Protein AF-A0A4Y9N514-F1 (afdb_monomer)

Structure (mmCIF, N/CA/C/O backbone):
data_AF-A0A4Y9N514-F1
#
_entry.id   AF-A0A4Y9N514-F1
#
loop_
_atom_site.group_PDB
_atom_site.id
_atom_site.type_symbol
_atom_site.label_atom_id
_atom_site.label_alt_id
_atom_site.label_comp_id
_atom_site.label_asym_id
_atom_site.label_entity_id
_atom_site.label_seq_id
_atom_site.pdbx_PDB_ins_code
_atom_site.Cartn_x
_atom_site.Cartn_y
_atom_site.Cartn_z
_atom_site.occupancy
_atom_site.B_iso_or_equiv
_atom_site.auth_seq_id
_atom_site.auth_comp_id
_atom_site.auth_asym_id
_atom_site.auth_atom_id
_atom_site.pdbx_PDB_model_num
ATOM 1 N N . MET A 1 1 ? -13.756 -2.558 6.509 1.00 71.31 1 MET A N 1
ATOM 2 C CA . MET A 1 1 ? -12.652 -1.714 5.992 1.00 71.31 1 MET A CA 1
ATOM 3 C C . MET A 1 1 ? -11.429 -2.508 5.541 1.00 71.31 1 MET A C 1
ATOM 5 O O . MET A 1 1 ? -11.030 -2.335 4.398 1.00 71.31 1 MET A O 1
ATOM 9 N N . ALA A 1 2 ? -10.870 -3.407 6.361 1.00 77.00 2 ALA A N 1
ATOM 10 C CA . ALA A 1 2 ? -9.648 -4.159 6.026 1.00 77.00 2 ALA A CA 1
ATOM 11 C C . ALA A 1 2 ? -9.668 -4.847 4.645 1.00 77.00 2 ALA A C 1
ATOM 13 O O . ALA A 1 2 ? -8.732 -4.692 3.868 1.00 77.00 2 ALA A O 1
ATOM 14 N N . ALA A 1 3 ? -10.760 -5.542 4.302 1.00 84.81 3 ALA A N 1
ATOM 15 C CA . ALA A 1 3 ? -10.892 -6.234 3.016 1.00 84.81 3 ALA A CA 1
ATOM 16 C C . ALA A 1 3 ? -10.761 -5.298 1.800 1.00 84.81 3 ALA A C 1
ATOM 18 O O . ALA A 1 3 ? -10.169 -5.680 0.798 1.00 84.81 3 ALA A O 1
ATOM 19 N N . VAL A 1 4 ? -11.261 -4.060 1.896 1.00 84.25 4 VAL A N 1
ATOM 20 C CA . VAL A 1 4 ? -11.172 -3.069 0.810 1.00 84.25 4 VAL A CA 1
ATOM 21 C C . VAL A 1 4 ? -9.717 -2.665 0.580 1.00 84.25 4 VAL A C 1
ATOM 23 O O . VAL A 1 4 ? -9.234 -2.716 -0.547 1.00 84.25 4 VAL A O 1
ATOM 26 N N . PHE A 1 5 ? -8.998 -2.334 1.654 1.00 79.94 5 PHE A N 1
ATOM 27 C CA . PHE A 1 5 ? -7.572 -2.012 1.593 1.00 79.94 5 PHE A CA 1
ATOM 28 C C . PHE A 1 5 ? -6.739 -3.188 1.068 1.00 79.94 5 PHE A C 1
ATOM 30 O O . PHE A 1 5 ? -5.845 -2.989 0.251 1.00 79.94 5 PHE A O 1
ATOM 37 N N . LEU A 1 6 ? -7.075 -4.418 1.464 1.00 81.94 6 LEU A N 1
ATOM 38 C CA . LEU A 1 6 ? -6.387 -5.626 1.009 1.00 81.94 6 LEU A CA 1
ATOM 39 C C . LEU A 1 6 ? -6.601 -5.865 -0.492 1.00 81.94 6 LEU A C 1
ATOM 41 O O . LEU A 1 6 ? -5.642 -6.150 -1.201 1.00 81.94 6 LEU A O 1
ATOM 45 N N . VAL A 1 7 ? -7.822 -5.667 -1.001 1.00 91.81 7 VAL A N 1
ATOM 46 C CA . VAL A 1 7 ? -8.104 -5.732 -2.446 1.00 91.81 7 VAL A CA 1
ATOM 47 C C . VAL A 1 7 ? -7.306 -4.672 -3.206 1.00 91.81 7 VAL A C 1
ATOM 49 O O . VAL A 1 7 ? -6.657 -5.004 -4.195 1.00 91.81 7 VAL A O 1
ATOM 52 N N . ILE A 1 8 ? -7.288 -3.423 -2.729 1.00 86.25 8 ILE A N 1
ATOM 53 C CA . ILE A 1 8 ? -6.493 -2.343 -3.342 1.00 86.25 8 ILE A CA 1
ATOM 54 C C . ILE A 1 8 ? -5.003 -2.714 -3.355 1.00 86.25 8 ILE A C 1
ATOM 56 O O . ILE A 1 8 ? -4.340 -2.584 -4.384 1.00 86.25 8 ILE A O 1
ATOM 60 N N . GLY A 1 9 ? -4.496 -3.231 -2.234 1.00 82.69 9 GLY A N 1
ATOM 61 C CA . GLY A 1 9 ? -3.105 -3.650 -2.085 1.00 82.69 9 GLY A CA 1
ATOM 62 C C . GLY A 1 9 ? -2.737 -4.795 -3.023 1.00 82.69 9 GLY A C 1
ATOM 63 O O . GLY A 1 9 ? -1.703 -4.743 -3.684 1.00 82.69 9 GLY A O 1
ATOM 64 N N . ALA A 1 10 ? -3.606 -5.800 -3.138 1.00 86.88 10 ALA A N 1
ATOM 65 C CA . ALA A 1 10 ? -3.411 -6.946 -4.019 1.00 86.88 10 ALA A CA 1
ATOM 66 C C . ALA A 1 10 ? -3.400 -6.541 -5.499 1.00 86.88 10 ALA A C 1
ATOM 68 O O . ALA A 1 10 ? -2.543 -7.010 -6.246 1.00 86.88 10 ALA A O 1
ATOM 69 N N . VAL A 1 11 ? -4.299 -5.641 -5.919 1.00 90.81 11 VAL A N 1
ATOM 70 C CA . VAL A 1 11 ? -4.295 -5.110 -7.292 1.00 90.81 11 VAL A CA 1
ATOM 71 C C . VAL A 1 11 ? -3.017 -4.316 -7.556 1.00 90.81 11 VAL A C 1
ATOM 73 O O . VAL A 1 11 ? -2.355 -4.565 -8.559 1.00 90.81 11 VAL A O 1
ATOM 76 N N . GLY A 1 12 ? -2.624 -3.414 -6.651 1.00 81.88 12 GLY A N 1
ATOM 77 C CA . GLY A 1 12 ? -1.380 -2.649 -6.788 1.00 81.88 12 GLY A CA 1
ATOM 78 C C . GLY A 1 12 ? -0.144 -3.547 -6.886 1.00 81.88 12 GLY A C 1
ATOM 79 O O . GLY A 1 12 ? 0.693 -3.354 -7.763 1.00 81.88 12 GLY A O 1
ATOM 80 N N . LEU A 1 13 ? -0.066 -4.590 -6.055 1.00 82.50 13 LEU A N 1
ATOM 81 C CA . LEU A 1 13 ? 1.016 -5.575 -6.093 1.00 82.50 13 LEU A CA 1
ATOM 82 C C . LEU A 1 13 ? 1.037 -6.371 -7.407 1.00 82.50 13 LEU A C 1
ATOM 84 O O . LEU A 1 13 ? 2.101 -6.549 -7.992 1.00 82.50 13 LEU A O 1
ATOM 88 N N . ALA A 1 14 ? -0.120 -6.822 -7.895 1.00 87.62 14 ALA A N 1
ATOM 89 C CA . ALA A 1 14 ? -0.204 -7.533 -9.169 1.00 87.62 14 ALA A CA 1
ATOM 90 C C . ALA A 1 14 ? 0.280 -6.658 -10.336 1.00 87.62 14 ALA A C 1
ATOM 92 O O . ALA A 1 14 ? 1.052 -7.122 -11.173 1.00 87.62 14 ALA A O 1
ATOM 93 N N . VAL A 1 15 ? -0.120 -5.382 -10.359 1.00 84.44 15 VAL A N 1
ATOM 94 C CA . VAL A 1 15 ? 0.343 -4.415 -11.365 1.00 84.44 15 VAL A CA 1
ATOM 95 C C . VAL A 1 15 ? 1.849 -4.174 -11.245 1.00 84.44 15 VAL A C 1
ATOM 97 O O . VAL A 1 15 ? 2.524 -4.119 -12.266 1.00 84.44 15 VAL A O 1
ATOM 100 N N . LEU A 1 16 ? 2.399 -4.088 -10.028 1.00 83.31 16 LEU A N 1
ATOM 101 C CA . LEU A 1 16 ? 3.837 -3.894 -9.809 1.00 83.31 16 LEU A CA 1
ATOM 102 C C . LEU A 1 16 ? 4.636 -5.063 -10.382 1.00 83.31 16 LEU A C 1
ATOM 104 O O . LEU A 1 16 ? 5.574 -4.850 -11.144 1.00 83.31 16 LEU A O 1
ATOM 108 N N . LEU A 1 17 ? 4.239 -6.291 -10.043 1.00 82.88 17 LEU A N 1
ATOM 109 C CA . LEU A 1 17 ? 4.900 -7.505 -10.522 1.00 82.88 17 LEU A CA 1
ATOM 110 C C . LEU A 1 17 ? 4.839 -7.616 -12.046 1.00 82.88 17 LEU A C 1
ATOM 112 O O . LEU A 1 17 ? 5.848 -7.925 -12.671 1.00 82.88 17 LEU A O 1
ATOM 116 N N . LEU A 1 18 ? 3.682 -7.317 -12.644 1.00 82.69 18 LEU A N 1
ATOM 117 C CA . LEU A 1 18 ? 3.543 -7.267 -14.100 1.00 82.69 18 LEU A CA 1
ATOM 118 C C . LEU A 1 18 ? 4.448 -6.200 -14.714 1.00 82.69 18 LEU A C 1
ATOM 120 O O . LEU A 1 18 ? 5.093 -6.467 -15.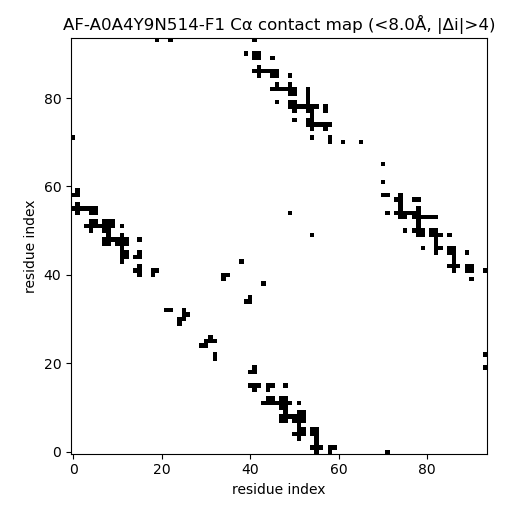721 1.00 82.69 18 LEU A O 1
ATOM 124 N N . SER A 1 19 ? 4.521 -5.015 -14.109 1.00 78.00 19 SER A N 1
ATOM 125 C CA . SER A 1 19 ? 5.333 -3.920 -14.633 1.00 78.00 19 SER A CA 1
ATOM 126 C C . SER A 1 19 ? 6.826 -4.239 -14.603 1.00 78.00 19 SER A C 1
ATOM 128 O O . SER A 1 19 ? 7.514 -3.941 -15.573 1.00 78.00 19 SER A O 1
ATOM 130 N N . LEU A 1 20 ? 7.318 -4.860 -13.526 1.00 79.75 20 LEU A N 1
ATOM 131 C CA . LEU A 1 20 ? 8.716 -5.290 -13.431 1.00 79.75 20 LEU A CA 1
ATOM 132 C C . LEU A 1 20 ? 9.023 -6.390 -14.451 1.00 79.75 20 LEU A C 1
ATOM 134 O O . LEU A 1 20 ? 10.008 -6.305 -15.174 1.00 79.75 20 LEU A O 1
ATOM 138 N N . PHE A 1 21 ? 8.135 -7.380 -14.567 1.00 80.94 21 PHE A N 1
ATOM 139 C CA . PHE A 1 21 ? 8.305 -8.483 -15.508 1.00 80.94 21 PHE A CA 1
ATOM 140 C C . PHE A 1 21 ? 8.308 -8.014 -16.970 1.00 80.94 21 PHE A C 1
ATOM 142 O O . PHE A 1 21 ? 9.102 -8.491 -17.775 1.00 80.94 21 PHE A O 1
ATOM 149 N N . VAL A 1 22 ? 7.440 -7.063 -17.330 1.00 78.00 22 VAL A N 1
ATOM 150 C CA . VAL A 1 22 ? 7.414 -6.478 -18.681 1.00 78.00 22 VAL A CA 1
ATOM 151 C C . VAL A 1 22 ? 8.670 -5.647 -18.955 1.00 78.00 22 VAL A C 1
ATOM 153 O O . VAL A 1 22 ? 9.202 -5.744 -20.058 1.00 78.00 22 VAL A O 1
ATOM 156 N N . GLY A 1 23 ? 9.169 -4.890 -17.971 1.00 73.38 23 GLY A N 1
ATOM 157 C CA . GLY A 1 23 ? 10.431 -4.152 -18.096 1.00 73.38 23 GLY A CA 1
ATOM 158 C C . GLY A 1 23 ? 11.611 -5.075 -18.416 1.00 73.38 23 GLY A C 1
ATOM 159 O O . GLY A 1 23 ? 12.308 -4.863 -19.406 1.00 73.38 23 GLY A O 1
ATOM 160 N N . GLU A 1 24 ? 11.759 -6.169 -17.661 1.00 73.88 24 GLU A N 1
ATOM 161 C CA . GLU A 1 24 ? 12.806 -7.174 -17.906 1.00 73.88 24 GLU A CA 1
ATOM 162 C C . GLU A 1 24 ? 12.673 -7.844 -19.289 1.00 73.88 24 GLU A C 1
ATOM 164 O O . GLU A 1 24 ? 13.670 -8.085 -19.970 1.00 73.88 24 GLU A O 1
ATOM 169 N N . LEU A 1 25 ? 11.446 -8.129 -19.749 1.00 72.75 25 LEU A N 1
ATOM 170 C CA . LEU A 1 25 ? 11.209 -8.684 -21.092 1.00 72.75 25 LEU A CA 1
ATOM 171 C C . LEU A 1 25 ? 11.568 -7.700 -22.216 1.00 72.75 25 LEU A C 1
ATOM 173 O O . LEU A 1 25 ? 12.038 -8.129 -23.275 1.00 72.75 25 LEU A O 1
ATOM 177 N N . GLY A 1 26 ? 11.351 -6.402 -21.994 1.00 66.88 26 GLY A N 1
ATOM 178 C CA . GLY A 1 26 ? 11.765 -5.342 -22.911 1.00 66.88 26 GLY A CA 1
ATOM 179 C C . GLY A 1 26 ? 13.286 -5.260 -23.033 1.00 66.88 26 GLY A C 1
ATOM 180 O O . GLY A 1 26 ? 13.809 -5.227 -24.148 1.00 66.88 26 GLY A O 1
ATOM 181 N N . GLU A 1 27 ? 14.002 -5.342 -21.909 1.00 66.75 27 GLU A N 1
ATOM 182 C CA . GLU A 1 27 ? 15.472 -5.325 -21.869 1.00 66.75 27 GLU A CA 1
ATOM 183 C C . GLU A 1 27 ? 16.100 -6.571 -22.525 1.00 66.75 27 GLU A C 1
ATOM 185 O O . GLU A 1 27 ? 17.153 -6.495 -23.159 1.00 66.75 27 GLU A O 1
ATOM 190 N N . LEU A 1 28 ? 15.403 -7.713 -22.485 1.00 71.62 28 LEU A N 1
ATOM 191 C CA . LEU A 1 28 ? 15.764 -8.937 -23.216 1.00 71.62 28 LEU A CA 1
ATOM 192 C C . LEU A 1 28 ? 15.484 -8.870 -24.734 1.00 71.62 28 LEU A C 1
ATOM 194 O O . LEU A 1 28 ? 15.722 -9.849 -25.447 1.00 71.62 28 LEU A O 1
ATOM 198 N N . GLY A 1 29 ? 15.001 -7.734 -25.248 1.00 61.06 29 GLY A N 1
ATOM 199 C CA . GLY A 1 29 ? 14.825 -7.480 -26.680 1.00 61.06 29 GLY A CA 1
ATOM 200 C C . GLY A 1 29 ? 13.569 -8.103 -27.298 1.00 61.06 29 GLY A C 1
ATOM 201 O O . GLY A 1 29 ? 13.499 -8.236 -28.520 1.00 61.06 29 GLY A O 1
ATOM 202 N N . LEU A 1 30 ? 12.571 -8.487 -26.490 1.00 66.44 30 LEU A N 1
ATOM 203 C CA . LEU A 1 30 ? 11.312 -9.088 -26.968 1.00 66.44 30 LEU A CA 1
ATOM 204 C C . LEU A 1 30 ? 10.227 -8.057 -27.343 1.00 66.44 30 LEU A C 1
ATOM 206 O O . LEU A 1 30 ? 9.129 -8.440 -27.750 1.00 66.44 30 LEU A O 1
ATOM 210 N N . GLY A 1 31 ? 10.550 -6.764 -27.265 1.00 54.69 31 GLY A N 1
ATOM 211 C CA . GLY A 1 31 ? 9.709 -5.642 -27.680 1.00 54.69 31 GLY A CA 1
ATOM 212 C C . GLY A 1 31 ? 9.856 -4.464 -26.720 1.00 54.69 31 GLY A C 1
ATOM 213 O O . GLY A 1 31 ? 9.650 -4.629 -25.522 1.00 54.69 31 GLY A O 1
ATOM 214 N N . GLU A 1 32 ? 10.205 -3.282 -27.232 1.00 50.06 32 GLU A N 1
ATOM 215 C CA . GLU A 1 32 ? 10.185 -2.038 -26.452 1.00 50.06 32 GLU A CA 1
ATOM 216 C C . GLU A 1 32 ? 8.735 -1.716 -26.069 1.00 50.06 32 GLU A C 1
ATOM 218 O O . GLU A 1 32 ? 7.933 -1.276 -26.895 1.00 50.06 32 GLU A O 1
ATOM 223 N N . VAL A 1 33 ? 8.379 -1.975 -24.812 1.00 55.53 33 VAL A N 1
ATOM 224 C CA . VAL A 1 33 ? 7.155 -1.449 -24.210 1.00 55.53 33 VAL A CA 1
ATOM 225 C C . VAL A 1 33 ? 7.574 -0.255 -23.370 1.00 55.53 33 VAL A C 1
ATOM 227 O O . VAL A 1 33 ? 7.969 -0.400 -22.218 1.00 55.53 33 VAL A O 1
ATOM 230 N N . ASP A 1 34 ? 7.521 0.919 -23.992 1.00 55.91 34 ASP A N 1
ATOM 231 C CA . ASP A 1 34 ? 7.864 2.198 -23.378 1.00 55.91 34 ASP A CA 1
ATOM 232 C C . ASP A 1 34 ? 6.791 2.548 -22.326 1.00 55.91 34 ASP A C 1
ATOM 234 O O . ASP A 1 34 ? 5.726 3.092 -22.630 1.00 55.91 34 ASP A O 1
ATOM 238 N N . ALA A 1 35 ? 7.011 2.110 -21.084 1.00 56.50 35 ALA A N 1
ATOM 239 C CA . ALA A 1 35 ? 6.116 2.342 -19.946 1.00 56.50 35 ALA A CA 1
ATOM 240 C C . ALA A 1 35 ? 6.473 3.627 -19.170 1.00 56.50 35 ALA A C 1
ATOM 242 O O . ALA A 1 35 ? 5.907 3.889 -18.103 1.00 56.50 35 ALA A O 1
ATOM 243 N N . ASP A 1 36 ? 7.371 4.445 -19.723 1.00 58.16 36 ASP A N 1
ATOM 244 C CA . ASP A 1 36 ? 7.927 5.644 -19.102 1.00 58.16 36 ASP A CA 1
ATOM 245 C C . ASP A 1 36 ? 7.150 6.902 -19.521 1.00 58.16 36 ASP A C 1
ATOM 247 O O . ASP A 1 36 ? 7.609 7.779 -20.253 1.00 58.16 36 ASP A O 1
ATOM 251 N N . GLY A 1 37 ? 5.911 7.012 -19.035 1.00 60.88 37 GLY A N 1
ATOM 252 C CA . GLY A 1 37 ? 5.202 8.295 -19.009 1.00 60.88 37 GLY A CA 1
ATOM 253 C C . GLY A 1 37 ? 5.816 9.266 -17.986 1.00 60.88 37 GLY A C 1
ATOM 254 O O . GLY A 1 37 ? 6.809 8.970 -17.330 1.00 60.88 37 GLY A O 1
ATOM 255 N N . TRP A 1 38 ? 5.176 10.420 -17.741 1.00 54.62 38 TRP A N 1
ATOM 256 C CA . TRP A 1 38 ? 5.604 11.386 -16.700 1.00 54.62 38 TRP A CA 1
ATOM 257 C C . TRP A 1 38 ? 5.705 10.798 -15.275 1.00 54.62 38 TRP A C 1
ATOM 259 O O . TRP A 1 38 ? 6.193 11.466 -14.363 1.00 54.62 38 TRP A O 1
ATOM 269 N N . PHE A 1 39 ? 5.226 9.568 -15.075 1.00 62.44 39 PHE A N 1
ATOM 270 C CA . PHE A 1 39 ? 5.326 8.806 -13.843 1.00 62.44 39 PHE A CA 1
ATOM 271 C C . PHE A 1 39 ? 5.589 7.327 -14.163 1.00 62.44 39 PHE A C 1
ATOM 273 O O . PHE A 1 39 ? 4.905 6.752 -15.007 1.00 62.44 39 PHE A O 1
ATOM 280 N N . SER A 1 40 ? 6.537 6.714 -13.451 1.00 77.38 40 SER A N 1
ATOM 281 C CA . SER A 1 40 ? 6.868 5.287 -13.562 1.00 77.38 40 SER A CA 1
ATOM 282 C C . SER A 1 40 ? 5.670 4.421 -13.135 1.00 77.38 40 SER A C 1
ATOM 284 O O . SER A 1 40 ? 5.160 4.548 -12.015 1.00 77.38 40 SER A O 1
ATOM 286 N N . VAL A 1 41 ? 5.205 3.533 -14.023 1.00 79.44 41 VAL A N 1
ATOM 287 C CA . VAL A 1 41 ? 4.142 2.551 -13.724 1.00 79.44 41 VAL A CA 1
ATOM 288 C C . VAL A 1 41 ? 4.496 1.681 -12.501 1.00 79.44 41 VAL A C 1
ATOM 290 O O . VAL A 1 41 ? 3.635 1.541 -11.621 1.00 79.44 41 VAL A O 1
ATOM 293 N N . PRO A 1 42 ? 5.745 1.186 -12.345 1.00 81.06 42 PRO A N 1
ATOM 294 C CA . PRO A 1 42 ? 6.185 0.520 -11.117 1.00 81.06 42 PRO A CA 1
ATOM 295 C C . PRO A 1 42 ? 6.003 1.377 -9.860 1.00 81.06 42 PRO A C 1
ATOM 297 O O . PRO A 1 42 ? 5.496 0.895 -8.847 1.00 81.06 42 PRO A O 1
ATOM 300 N N . ALA A 1 43 ? 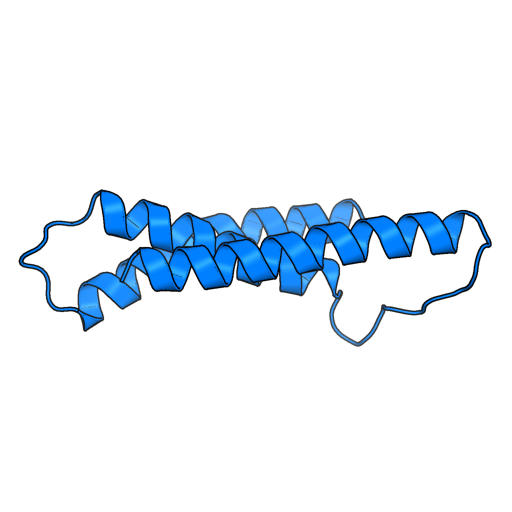6.357 2.664 -9.908 1.00 83.31 43 ALA A N 1
ATOM 301 C CA . ALA A 1 43 ? 6.230 3.553 -8.755 1.00 83.31 43 ALA A CA 1
ATOM 302 C C . ALA A 1 43 ? 4.766 3.729 -8.317 1.00 83.31 43 ALA A C 1
ATOM 304 O O . ALA A 1 43 ? 4.473 3.720 -7.120 1.00 83.31 43 ALA A O 1
ATOM 305 N N . ALA A 1 44 ? 3.834 3.841 -9.270 1.00 82.56 44 ALA A N 1
ATOM 306 C CA . ALA A 1 44 ? 2.403 3.977 -8.977 1.00 82.56 44 ALA A CA 1
ATOM 307 C C . ALA A 1 44 ? 1.833 2.692 -8.372 1.00 82.56 44 ALA A C 1
ATOM 309 O O . ALA A 1 44 ? 1.064 2.730 -7.408 1.00 82.56 44 ALA A O 1
ATOM 310 N N . ALA A 1 45 ? 2.249 1.551 -8.916 1.00 85.44 45 ALA A N 1
ATOM 311 C CA . ALA A 1 45 ? 1.838 0.241 -8.450 1.00 85.44 45 ALA A CA 1
ATOM 312 C C . ALA A 1 45 ? 2.367 -0.063 -7.039 1.00 85.44 45 ALA A C 1
ATOM 314 O O . ALA A 1 45 ? 1.612 -0.528 -6.183 1.00 85.44 45 ALA A O 1
ATOM 315 N N . ALA A 1 46 ? 3.625 0.288 -6.756 1.00 85.25 46 ALA A N 1
ATOM 316 C CA . ALA A 1 46 ? 4.214 0.202 -5.422 1.00 85.25 46 ALA A CA 1
ATOM 317 C C . ALA A 1 46 ? 3.496 1.114 -4.414 1.00 85.25 46 ALA A C 1
ATOM 319 O O . ALA A 1 46 ? 3.260 0.706 -3.275 1.00 85.25 46 ALA A O 1
ATOM 320 N N . LEU A 1 47 ? 3.086 2.316 -4.837 1.00 85.00 47 LEU A N 1
ATOM 321 C CA . LEU A 1 47 ? 2.305 3.234 -4.007 1.00 85.00 47 LEU A CA 1
ATOM 322 C C . LEU A 1 47 ? 0.931 2.654 -3.652 1.00 85.00 47 LEU A C 1
ATOM 324 O O . LEU A 1 47 ? 0.564 2.600 -2.479 1.00 85.00 47 LEU A O 1
ATOM 328 N N . LEU A 1 48 ? 0.189 2.174 -4.651 1.00 86.62 48 LEU A N 1
ATOM 329 C CA . LEU A 1 48 ? -1.126 1.556 -4.456 1.00 86.62 48 LEU A CA 1
ATOM 330 C C . LEU A 1 48 ? -1.042 0.277 -3.615 1.00 86.62 48 LEU A C 1
ATOM 332 O O . LEU A 1 48 ? -1.832 0.094 -2.687 1.00 86.62 48 LEU A O 1
ATOM 336 N N . GLY A 1 49 ? -0.053 -0.574 -3.899 1.00 87.62 49 GLY A N 1
ATOM 337 C CA . GLY A 1 49 ? 0.223 -1.796 -3.148 1.00 87.62 49 GLY A CA 1
ATOM 338 C C . GLY A 1 49 ? 0.544 -1.506 -1.682 1.00 87.62 49 GLY A C 1
ATOM 339 O O . GLY A 1 49 ? -0.069 -2.082 -0.783 1.00 87.62 49 GLY A O 1
ATOM 340 N N . GLY A 1 50 ? 1.455 -0.561 -1.438 1.00 87.00 50 GLY A N 1
ATOM 341 C CA . GLY A 1 50 ? 1.867 -0.144 -0.099 1.00 87.00 50 GLY A CA 1
ATOM 342 C C . GLY A 1 50 ? 0.743 0.501 0.708 1.00 87.00 50 GLY A C 1
ATOM 343 O O . GLY A 1 50 ? 0.554 0.141 1.870 1.00 87.00 50 GLY A O 1
ATOM 344 N N . VAL A 1 51 ? -0.058 1.385 0.096 1.00 91.00 51 VAL A N 1
ATOM 345 C CA . VAL A 1 51 ? -1.216 2.000 0.768 1.00 91.00 51 VAL A CA 1
ATOM 346 C C . VAL A 1 51 ? -2.254 0.943 1.128 1.00 91.00 51 VAL A C 1
ATOM 348 O O . VAL A 1 51 ? -2.774 0.951 2.243 1.00 91.00 51 VAL A O 1
ATOM 351 N N . GLY A 1 52 ? -2.530 0.007 0.218 1.00 89.06 52 GLY A N 1
ATOM 352 C CA . GLY A 1 52 ? -3.483 -1.070 0.455 1.00 89.06 52 GLY A CA 1
ATOM 353 C C . GLY A 1 52 ? -3.046 -2.028 1.564 1.00 89.06 52 GLY A C 1
ATOM 354 O O . GLY A 1 52 ? -3.763 -2.199 2.548 1.00 89.06 52 GLY A O 1
ATOM 355 N N . PHE A 1 53 ? -1.852 -2.618 1.472 1.00 86.44 53 PHE A N 1
ATOM 356 C CA . PHE A 1 53 ? -1.372 -3.547 2.504 1.00 86.44 53 PHE A CA 1
ATOM 357 C C . PHE A 1 53 ? -1.106 -2.856 3.847 1.00 86.44 53 PHE A C 1
ATOM 359 O O . PHE A 1 53 ? -1.514 -3.374 4.888 1.00 86.44 53 PHE A O 1
ATOM 366 N N . GLY A 1 54 ? -0.480 -1.675 3.841 1.00 89.19 54 GLY A N 1
ATOM 367 C CA . GLY A 1 54 ? -0.214 -0.910 5.061 1.00 89.19 54 GLY A CA 1
ATOM 368 C C . GLY A 1 54 ? -1.498 -0.426 5.738 1.00 89.19 54 GLY A C 1
ATOM 369 O O . GLY A 1 54 ? -1.628 -0.531 6.957 1.00 89.19 54 GLY A O 1
ATOM 370 N N . GLY A 1 55 ? -2.490 0.014 4.959 1.00 89.12 55 GLY A N 1
ATOM 371 C CA . GLY A 1 55 ? -3.805 0.376 5.482 1.00 89.12 55 GLY A CA 1
ATOM 372 C C . GLY A 1 55 ? -4.572 -0.822 6.038 1.00 89.12 55 GLY A C 1
ATOM 373 O O . GLY A 1 55 ? -5.142 -0.727 7.123 1.00 89.12 55 GLY A O 1
ATOM 374 N N . ALA A 1 56 ? -4.529 -1.979 5.372 1.00 87.94 56 ALA A N 1
ATOM 375 C CA . ALA A 1 56 ? -5.145 -3.206 5.880 1.00 87.94 56 ALA A CA 1
ATOM 376 C C . ALA A 1 56 ? -4.524 -3.638 7.220 1.00 87.94 56 ALA A C 1
ATOM 378 O O . ALA A 1 56 ? -5.255 -3.906 8.177 1.00 87.94 56 ALA A O 1
ATOM 379 N N . ALA A 1 57 ? -3.190 -3.622 7.315 1.00 90.06 57 ALA A N 1
ATOM 380 C CA . ALA A 1 57 ? -2.468 -3.916 8.550 1.00 90.06 57 ALA A CA 1
ATOM 381 C C . ALA A 1 57 ? -2.858 -2.948 9.678 1.00 90.06 57 ALA A C 1
ATOM 383 O O . ALA A 1 57 ? -3.173 -3.390 10.782 1.00 90.06 57 ALA A O 1
ATOM 384 N N . ALA A 1 58 ? -2.939 -1.646 9.388 1.00 90.94 58 ALA A N 1
ATOM 385 C CA . ALA A 1 58 ? -3.380 -0.644 10.355 1.00 90.94 58 ALA A CA 1
ATOM 386 C C . ALA A 1 58 ? -4.795 -0.938 10.871 1.00 90.94 58 ALA A C 1
ATOM 388 O O . ALA A 1 58 ? -5.014 -1.002 12.077 1.00 90.94 58 ALA A O 1
ATOM 389 N N . THR A 1 59 ? -5.752 -1.203 9.976 1.00 91.56 59 THR A N 1
ATOM 390 C CA . THR A 1 59 ? -7.135 -1.498 10.390 1.00 91.56 59 THR A CA 1
ATOM 391 C C . THR A 1 59 ? -7.275 -2.764 11.234 1.00 91.56 59 THR A C 1
ATOM 393 O O . THR A 1 59 ? -8.261 -2.887 11.946 1.00 91.56 59 THR A O 1
ATOM 396 N N . SER A 1 60 ? -6.311 -3.691 11.180 1.00 90.62 60 SER A N 1
ATOM 397 C CA . SER A 1 60 ? -6.353 -4.940 11.954 1.00 90.62 60 SER A CA 1
ATOM 398 C C . SER A 1 60 ? -5.981 -4.773 13.431 1.00 90.62 60 SER A C 1
ATOM 400 O O . SER A 1 60 ? -6.300 -5.638 14.241 1.00 90.62 60 SER A O 1
ATOM 402 N N . VAL A 1 61 ? -5.308 -3.671 13.778 1.00 92.12 61 VAL A N 1
ATOM 403 C CA . VAL A 1 61 ? -4.853 -3.375 15.147 1.00 92.12 61 VAL A CA 1
ATOM 404 C C . VAL A 1 61 ? -5.599 -2.197 15.776 1.00 92.12 61 VAL A C 1
ATOM 406 O O . VAL A 1 61 ? -5.363 -1.869 16.938 1.00 92.12 61 VAL A O 1
ATOM 409 N N . LEU A 1 62 ? -6.476 -1.537 15.013 1.00 90.12 62 LEU A N 1
ATOM 410 C CA . LEU A 1 62 ? -7.283 -0.419 15.491 1.00 90.12 62 LEU A CA 1
ATOM 411 C C . LEU A 1 62 ? -8.505 -0.919 16.292 1.00 90.12 62 LEU A C 1
ATOM 413 O O . LEU A 1 62 ? -9.089 -1.938 15.927 1.00 90.12 62 LEU A O 1
ATOM 417 N N . PRO A 1 63 ? -8.927 -0.195 17.346 1.00 89.62 63 PRO A N 1
ATOM 418 C CA . PRO A 1 63 ? -10.164 -0.487 18.071 1.00 89.62 63 PRO A CA 1
ATOM 419 C C . PRO A 1 63 ? -11.408 -0.405 17.174 1.00 89.62 63 PRO A C 1
ATOM 421 O O . PRO A 1 63 ? -11.511 0.496 16.340 1.00 89.62 63 PRO A O 1
ATOM 424 N N . GLU A 1 64 ? -12.378 -1.296 17.398 1.00 87.88 64 GLU A N 1
ATOM 425 C CA . GLU A 1 64 ? -13.617 -1.375 16.604 1.00 87.88 64 GLU A CA 1
ATOM 426 C C . GLU A 1 64 ? -14.591 -0.214 16.875 1.00 87.88 64 GLU A C 1
ATOM 428 O O . GLU A 1 64 ? -15.401 0.119 16.016 1.00 87.88 64 GLU A O 1
ATOM 433 N N . ASP A 1 65 ? -14.477 0.448 18.030 1.00 91.62 65 ASP A N 1
ATOM 434 C CA . ASP A 1 65 ? -15.350 1.563 18.432 1.00 91.62 65 ASP A CA 1
ATOM 435 C C . ASP A 1 65 ? -14.981 2.912 17.782 1.00 91.62 65 ASP A C 1
ATOM 437 O O . ASP A 1 65 ? -15.604 3.943 18.057 1.00 91.62 65 ASP A O 1
ATOM 441 N N . LEU A 1 66 ? -13.937 2.947 16.947 1.00 89.31 66 LEU A N 1
ATOM 442 C CA . LEU A 1 66 ? -13.520 4.172 16.270 1.00 89.31 66 LEU A CA 1
ATOM 443 C C . LEU A 1 66 ? -14.474 4.537 15.121 1.00 89.31 66 LEU A C 1
ATOM 445 O O . LEU A 1 66 ? -14.879 3.665 14.353 1.00 89.31 66 LEU A O 1
ATOM 449 N N . PRO A 1 67 ? -14.766 5.837 14.912 1.00 93.44 67 PRO A N 1
ATOM 450 C CA . PRO A 1 67 ? -15.525 6.275 13.747 1.00 93.44 67 PRO A CA 1
ATOM 451 C C . PRO A 1 67 ? -14.842 5.863 12.437 1.00 93.44 67 PRO A C 1
ATOM 453 O O . PRO A 1 67 ? -13.636 6.065 12.275 1.00 93.44 67 PRO A O 1
ATOM 456 N N . ASP A 1 68 ? -15.621 5.391 11.461 1.00 88.88 68 ASP A N 1
ATOM 457 C CA . ASP A 1 68 ? -15.110 4.884 10.175 1.00 88.88 68 ASP A CA 1
ATOM 458 C C . ASP A 1 68 ? -14.166 5.858 9.458 1.00 88.88 68 ASP A C 1
ATOM 460 O O . ASP A 1 68 ? -13.152 5.453 8.888 1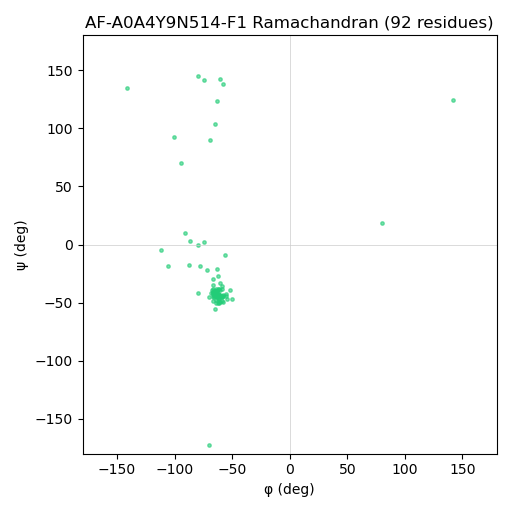.00 88.88 68 ASP A O 1
ATOM 464 N N . ALA A 1 69 ? -14.471 7.157 9.513 1.00 91.00 69 ALA A N 1
ATOM 465 C CA . ALA A 1 69 ? -13.641 8.196 8.909 1.00 91.00 69 ALA A CA 1
ATOM 466 C C . ALA A 1 69 ? -12.252 8.293 9.563 1.00 91.00 69 ALA A C 1
ATOM 468 O O . ALA A 1 69 ? -11.254 8.479 8.869 1.00 91.00 69 ALA A O 1
ATOM 469 N N . VAL A 1 70 ? -12.176 8.135 10.888 1.00 92.44 70 VAL A N 1
ATOM 470 C CA . VAL A 1 70 ? -10.912 8.162 11.640 1.00 92.44 70 VAL A CA 1
ATOM 471 C C . VAL A 1 70 ? -10.097 6.915 11.314 1.00 92.44 70 VAL A C 1
ATOM 473 O O . VAL A 1 70 ? -8.913 7.021 10.997 1.00 92.44 70 VAL A O 1
ATOM 476 N N . THR A 1 71 ? -10.743 5.749 11.304 1.00 91.50 71 THR A N 1
ATOM 477 C CA . THR A 1 71 ? -10.125 4.474 10.920 1.00 91.50 71 THR A CA 1
ATOM 478 C C . THR A 1 71 ? -9.563 4.530 9.502 1.00 91.50 71 THR A C 1
ATOM 480 O O . THR A 1 71 ? -8.423 4.128 9.274 1.00 91.50 71 THR A O 1
ATOM 483 N N . ALA A 1 72 ? -10.316 5.088 8.549 1.00 88.25 72 ALA A N 1
ATOM 484 C CA . ALA A 1 72 ? -9.861 5.266 7.173 1.00 88.25 72 ALA A CA 1
ATOM 485 C C . ALA A 1 72 ? -8.655 6.210 7.078 1.00 88.25 72 ALA A C 1
ATOM 487 O O . ALA A 1 72 ? -7.691 5.901 6.381 1.00 88.25 72 ALA A O 1
ATOM 488 N N . LEU A 1 73 ? -8.680 7.340 7.789 1.00 92.31 73 LEU A N 1
ATOM 489 C CA . LEU A 1 73 ? -7.606 8.332 7.739 1.00 92.31 73 LEU A CA 1
ATOM 490 C C . LEU A 1 73 ? -6.303 7.789 8.339 1.00 92.31 73 LEU A C 1
ATOM 492 O O . LEU A 1 73 ? -5.236 7.962 7.751 1.00 92.31 73 LEU A O 1
ATOM 496 N N . LEU A 1 74 ? -6.394 7.067 9.459 1.00 92.50 74 LEU A N 1
ATOM 497 C CA . LEU A 1 74 ? -5.254 6.379 10.068 1.00 92.50 74 LEU A CA 1
ATOM 498 C C . LEU A 1 74 ? -4.715 5.267 9.161 1.00 92.50 74 LEU A C 1
ATOM 500 O O . LEU A 1 74 ? -3.503 5.164 8.977 1.00 92.50 74 LEU A O 1
ATOM 504 N N . ALA A 1 75 ? -5.595 4.481 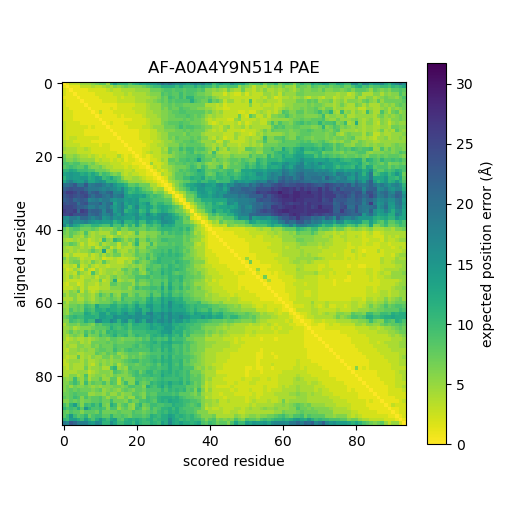8.540 1.00 90.81 75 ALA A N 1
ATOM 505 C CA . ALA A 1 75 ? -5.198 3.442 7.595 1.00 90.81 75 ALA A CA 1
ATOM 506 C C . ALA A 1 75 ? -4.475 4.019 6.371 1.00 90.81 75 ALA A C 1
ATOM 508 O O . ALA A 1 75 ? -3.431 3.505 5.979 1.00 90.81 75 ALA A O 1
ATOM 509 N N . VAL A 1 76 ? -4.971 5.122 5.804 1.00 90.31 76 VAL A N 1
ATOM 510 C CA . VAL A 1 76 ? -4.297 5.816 4.697 1.00 90.31 76 VAL A CA 1
ATOM 511 C C . VAL A 1 76 ? -2.950 6.379 5.144 1.00 90.31 76 VAL A C 1
ATOM 513 O O . VAL A 1 76 ? -1.974 6.231 4.417 1.00 90.31 76 VAL A O 1
ATOM 516 N N . ALA A 1 77 ? -2.856 6.976 6.335 1.00 93.69 77 ALA A N 1
ATOM 517 C CA . ALA A 1 77 ? -1.599 7.523 6.844 1.00 93.69 77 ALA A CA 1
ATOM 518 C C . ALA A 1 77 ? -0.523 6.438 7.026 1.00 93.69 77 ALA A C 1
ATOM 520 O O . ALA A 1 77 ? 0.604 6.603 6.559 1.00 93.69 77 ALA A O 1
ATOM 521 N N . VAL A 1 78 ? -0.875 5.307 7.647 1.00 92.56 78 VAL A N 1
ATOM 522 C CA . VAL A 1 78 ? 0.037 4.159 7.793 1.00 92.56 78 VAL A CA 1
ATOM 523 C C . VAL A 1 78 ? 0.366 3.553 6.43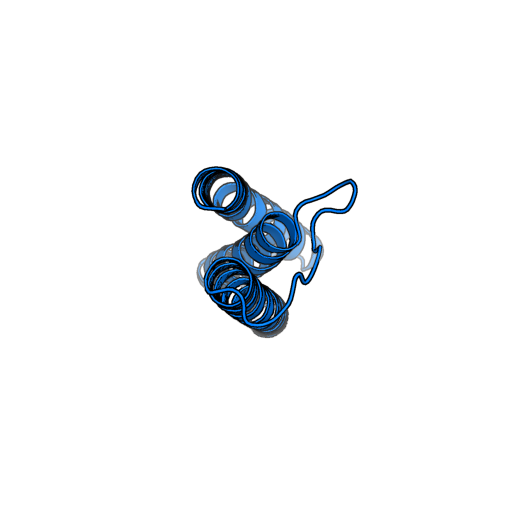1 1.00 92.56 78 VAL A C 1
ATOM 525 O O . VAL A 1 78 ? 1.529 3.281 6.139 1.00 92.56 78 VAL A O 1
ATOM 528 N N . GLY A 1 79 ? -0.639 3.399 5.569 1.00 90.25 79 GLY A N 1
ATOM 529 C CA . GLY A 1 79 ? -0.466 2.948 4.196 1.00 90.25 79 GLY A CA 1
ATOM 530 C C . GLY A 1 79 ? 0.542 3.799 3.424 1.00 90.25 79 GLY A C 1
ATOM 531 O O . GLY A 1 79 ? 1.450 3.257 2.805 1.00 90.25 79 GLY A O 1
ATOM 532 N N . LEU A 1 80 ? 0.443 5.126 3.507 1.00 91.38 80 LEU A N 1
ATOM 533 C CA . LEU A 1 80 ? 1.380 6.054 2.869 1.00 91.38 80 LEU A CA 1
ATOM 534 C C . LEU A 1 80 ? 2.792 5.948 3.453 1.00 91.38 80 LEU A C 1
ATOM 536 O O . LEU A 1 80 ? 3.762 5.959 2.696 1.00 91.38 80 LEU A O 1
ATOM 540 N N . ALA A 1 81 ? 2.920 5.795 4.773 1.00 93.81 81 ALA A N 1
ATOM 541 C CA . ALA A 1 81 ? 4.218 5.603 5.421 1.00 93.81 81 ALA A CA 1
ATOM 542 C C . ALA A 1 81 ? 4.942 4.339 4.920 1.00 93.81 81 ALA A C 1
ATOM 544 O O . ALA A 1 81 ? 6.166 4.342 4.811 1.00 93.81 81 ALA A O 1
ATOM 545 N N . VAL A 1 82 ? 4.195 3.284 4.572 1.00 89.19 82 VAL A N 1
ATOM 546 C CA . VAL A 1 82 ? 4.728 2.057 3.952 1.00 89.19 82 VAL A CA 1
ATOM 547 C C . VAL A 1 82 ? 4.974 2.244 2.452 1.00 89.19 82 VAL A C 1
ATOM 549 O O . VAL A 1 82 ? 5.991 1.805 1.920 1.00 89.19 82 VAL A O 1
ATOM 552 N N . ALA A 1 83 ? 4.056 2.911 1.759 1.00 87.56 83 ALA A N 1
ATOM 553 C CA . ALA A 1 83 ? 4.072 3.078 0.312 1.00 87.56 83 ALA A CA 1
ATOM 554 C C . ALA A 1 83 ? 5.231 3.937 -0.199 1.00 87.56 83 ALA A C 1
ATOM 556 O O . ALA A 1 83 ? 5.804 3.628 -1.240 1.00 87.56 83 ALA A O 1
ATOM 557 N N . VAL A 1 84 ? 5.589 5.005 0.518 1.00 89.12 84 VAL A N 1
ATOM 558 C CA . VAL A 1 84 ? 6.630 5.948 0.078 1.00 89.12 84 VAL A CA 1
ATOM 559 C C . VAL A 1 84 ? 8.007 5.271 -0.048 1.00 89.12 84 VAL A C 1
ATOM 561 O O . VAL A 1 84 ? 8.609 5.385 -1.119 1.00 89.12 84 VAL A O 1
ATOM 564 N N . PRO A 1 85 ? 8.509 4.518 0.954 1.00 89.00 85 PRO A N 1
ATOM 565 C CA . PRO A 1 85 ? 9.743 3.743 0.808 1.00 89.00 85 PRO A CA 1
ATOM 566 C C . PRO A 1 85 ? 9.690 2.705 -0.319 1.00 89.00 85 PRO A C 1
ATOM 568 O O . PRO A 1 85 ? 10.680 2.528 -1.027 1.00 89.00 85 PRO A O 1
ATOM 571 N N . LEU A 1 86 ? 8.544 2.038 -0.510 1.00 84.00 86 LEU A N 1
ATOM 572 C CA . LEU A 1 86 ? 8.374 1.035 -1.566 1.00 84.00 86 LEU A CA 1
ATOM 573 C C . LEU A 1 86 ? 8.431 1.660 -2.960 1.00 84.00 86 LEU A C 1
ATOM 575 O O . LEU A 1 86 ? 9.135 1.150 -3.826 1.00 84.00 86 LEU A O 1
ATOM 579 N N . ALA A 1 87 ? 7.739 2.780 -3.168 1.00 83.38 87 ALA A N 1
ATO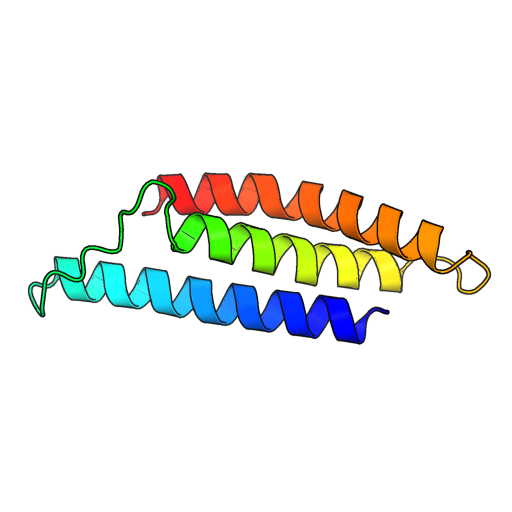M 580 C CA . ALA A 1 87 ? 7.772 3.507 -4.43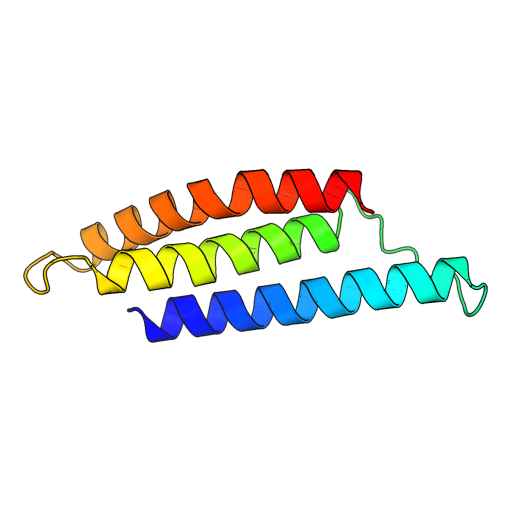2 1.00 83.38 87 ALA A CA 1
ATOM 581 C C . ALA A 1 87 ? 9.170 4.063 -4.724 1.00 83.38 87 ALA A C 1
ATOM 583 O O . ALA A 1 87 ? 9.644 3.968 -5.851 1.00 83.38 87 ALA A O 1
ATOM 584 N N . TRP A 1 88 ? 9.869 4.574 -3.707 1.00 86.81 88 TRP A N 1
ATOM 585 C CA . TRP A 1 88 ? 11.260 5.001 -3.856 1.00 86.81 88 TRP A CA 1
ATOM 586 C C . TRP A 1 88 ? 12.191 3.845 -4.243 1.00 86.81 88 TRP A C 1
ATOM 588 O O . TRP A 1 88 ? 13.047 4.010 -5.109 1.00 86.81 88 TRP A O 1
ATOM 598 N N . GLY A 1 89 ? 12.014 2.672 -3.626 1.00 82.00 89 GLY A N 1
ATOM 599 C CA . GLY A 1 89 ? 12.751 1.461 -3.982 1.00 82.00 89 GLY A CA 1
ATOM 600 C C . GLY A 1 89 ? 12.464 1.011 -5.412 1.00 82.00 89 GLY A C 1
ATOM 601 O O . GLY A 1 89 ? 13.400 0.728 -6.149 1.00 82.00 89 GLY A O 1
ATOM 602 N N . ALA A 1 90 ? 11.195 1.024 -5.827 1.00 81.94 90 ALA A N 1
ATOM 603 C CA . ALA A 1 90 ? 10.790 0.673 -7.185 1.00 81.94 90 ALA A CA 1
ATOM 604 C C . ALA A 1 90 ? 11.464 1.571 -8.230 1.00 81.94 90 ALA A C 1
ATOM 606 O O . ALA A 1 90 ? 12.020 1.045 -9.179 1.00 81.94 90 ALA A O 1
ATOM 607 N N . VAL A 1 91 ? 11.515 2.890 -8.003 1.00 80.31 91 VAL A N 1
ATOM 608 C CA . VAL A 1 91 ? 12.204 3.845 -8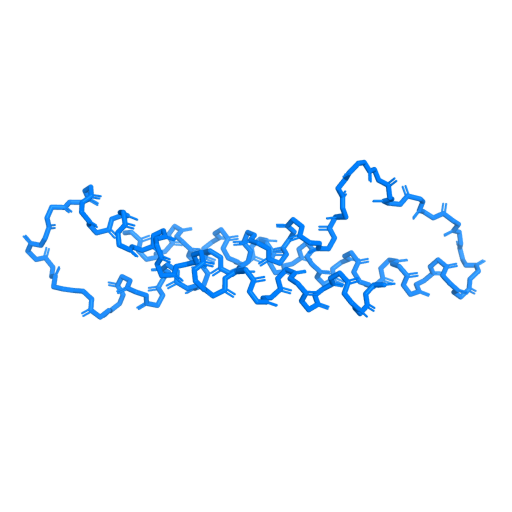.897 1.00 80.31 91 VAL A CA 1
ATOM 609 C C . VAL A 1 91 ? 13.713 3.593 -8.998 1.00 80.31 91 VAL A C 1
ATOM 611 O O . VAL A 1 91 ? 14.329 3.970 -9.984 1.00 80.31 91 VAL A O 1
ATOM 614 N N . ARG A 1 92 ? 14.343 3.015 -7.969 1.00 76.88 92 ARG A N 1
ATOM 615 C CA . ARG A 1 92 ? 15.785 2.712 -7.990 1.00 76.88 92 ARG A CA 1
ATOM 616 C C . ARG A 1 92 ? 16.129 1.357 -8.594 1.00 76.88 92 ARG A C 1
ATOM 618 O O . ARG A 1 92 ? 17.307 1.113 -8.842 1.00 76.88 92 ARG A O 1
ATOM 625 N N . LEU A 1 93 ? 15.147 0.469 -8.688 1.00 67.75 93 LEU A N 1
ATOM 626 C CA . LEU A 1 93 ? 15.308 -0.897 -9.181 1.00 67.75 93 LEU A CA 1
ATOM 627 C C . LEU A 1 93 ? 14.740 -1.076 -10.592 1.00 67.75 93 LEU A C 1
ATOM 629 O O . LEU A 1 93 ? 15.084 -2.063 -11.232 1.00 67.75 93 LEU A O 1
ATOM 633 N N . SER A 1 94 ? 13.876 -0.158 -11.033 1.00 63.59 94 SER A N 1
ATOM 634 C CA . SER A 1 94 ? 13.562 0.087 -12.442 1.00 63.59 94 SER A CA 1
ATOM 635 C C . SER A 1 94 ? 14.712 0.813 -13.118 1.00 63.59 94 SER A C 1
ATOM 637 O O . SER A 1 94 ? 15.046 0.438 -14.253 1.00 63.59 94 SER A O 1
#

Radius of gyration: 15.37 Å; Cα contacts (8 Å, |Δi|>4): 139; chains: 1; bounding box: 31×20×46 Å

pLDDT: mean 81.63, std 10.91, range [50.06, 93.81]

Sequence (94 aa):
MAAVFLVIGAVGLAVLLLSLFVGELGELGLGEVDADGWFSVPAAAALLGGVGFGGAAATSVLPEDLPDAVTALLAVAVGLAVAVPLAWGAVRLS

Nearest PDB structures (foldseek):
  8scx-assembly1_B  TM=6.101E-01  e=5.863E+00  Saccharomyces cerevisiae

Solvent-accessible surface area (backbone atoms only — not comparable to full-atom values): 4733 Å² total; per-residue (Å²): 112,41,67,60,26,39,52,46,10,51,52,15,43,53,50,22,56,51,42,52,54,51,50,54,42,26,76,71,68,78,47,89,71,87,61,74,56,104,56,52,56,39,28,54,15,28,32,40,15,22,26,9,45,30,14,20,55,45,50,73,75,51,72,86,89,53,57,68,69,58,53,50,50,52,12,48,52,45,0,45,67,47,5,52,60,43,18,53,49,36,64,73,73,107

Secondary structure (DSSP, 8-state):
-HHHHHHHHHHHHHHHHHHHHHHHHHHTTS-----BS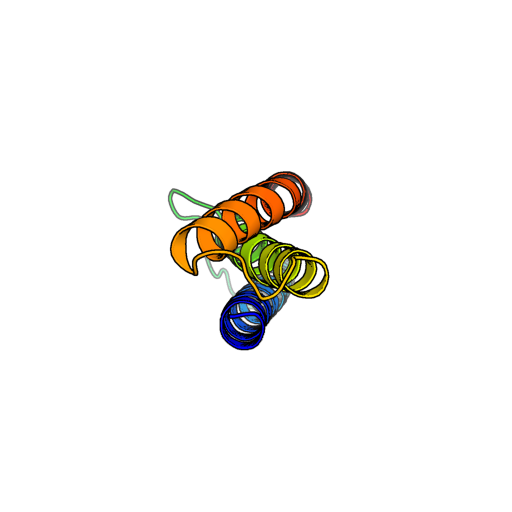SSBHHHHHHHHHHHHHHHHHHHHHS-TTS-HHHHHHHHHHHHHHHHHHHHHHHHHH-

Foldseek 3Di:
DLVVLQVQLVQLVVQLVVLVVVVVCVVVVVDDPPCDDVDRSNLRSLLSNQLSVQLSVQLVPDDPPDDPVVSNVSSNVRSNVRSVVRSVVSVVVD

Mean predicted aligned error: 7.16 Å